Protein AF-A0A9X9A2H4-F1 (afdb_monomer)

InterPro domains:
  IPR012338 Beta-lactamase/transpeptidase-like [G3DSA:3.40.710.10] (5-68)
  IPR012338 Beta-lactamase/transpeptidase-like [SSF56601] (3-67)

Mean predicted aligned error: 3.72 Å

Foldseek 3Di:
DQAVVVVVVVVVVCVVPVDAAKDWDDDVPRTSDIDGDFAPDPVVRHGDDNPDDDDPVVVCVVVVVVVD

pLDDT: mean 94.53, std 5.25, range [63.5, 98.12]

Structure (mmCIF, N/CA/C/O backbone):
data_AF-A0A9X9A2H4-F1
#
_entry.id   AF-A0A9X9A2H4-F1
#
loop_
_atom_site.group_PDB
_atom_site.id
_atom_site.type_symbol
_atom_site.label_atom_id
_atom_site.label_alt_id
_atom_site.label_comp_id
_atom_site.label_asym_id
_atom_site.label_entity_id
_atom_site.label_seq_id
_atom_site.pdbx_PDB_ins_code
_atom_site.Cartn_x
_atom_site.Cartn_y
_atom_site.Cartn_z
_atom_site.occupancy
_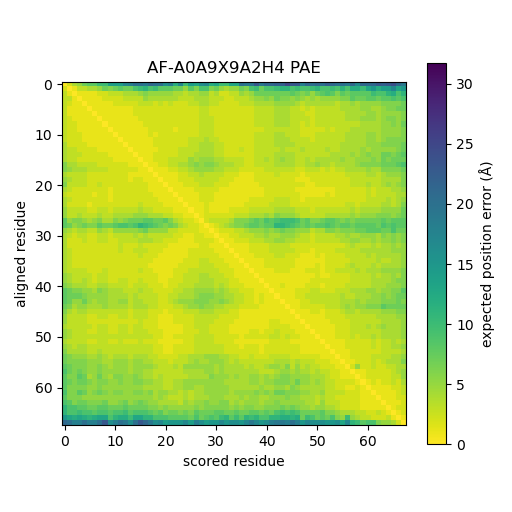atom_site.B_iso_or_equiv
_atom_site.auth_seq_id
_atom_site.auth_comp_id
_atom_site.auth_asym_id
_atom_site.auth_atom_id
_atom_site.pdbx_PDB_model_num
ATOM 1 N N . LYS A 1 1 ? -9.688 -13.890 13.131 1.00 63.50 1 LYS A N 1
ATOM 2 C CA . LYS A 1 1 ? -10.976 -13.631 12.434 1.00 63.50 1 LYS A CA 1
ATOM 3 C C . LYS A 1 1 ? -10.871 -12.368 11.586 1.00 63.50 1 LYS A C 1
ATOM 5 O O . LYS A 1 1 ? -10.556 -12.510 10.420 1.00 63.50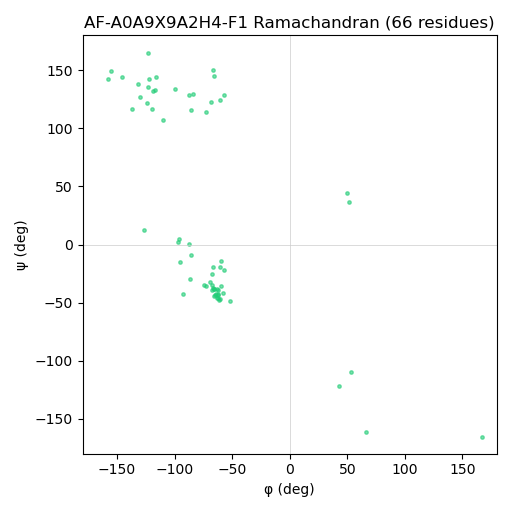 1 LYS A O 1
ATOM 10 N N . THR A 1 2 ? -10.987 -11.156 12.142 1.00 86.06 2 THR A N 1
ATOM 11 C CA . THR A 1 2 ? -10.953 -9.915 11.330 1.00 86.06 2 THR A CA 1
ATOM 12 C C . THR A 1 2 ? -9.622 -9.692 10.600 1.00 86.06 2 THR A C 1
ATOM 14 O O . THR A 1 2 ? -9.614 -9.280 9.448 1.00 86.06 2 THR A O 1
ATOM 17 N N . LYS A 1 3 ? -8.486 -10.014 11.235 1.00 89.75 3 LYS A N 1
ATOM 18 C CA . LYS A 1 3 ? -7.158 -9.898 10.610 1.00 89.75 3 LYS A CA 1
ATOM 19 C C . LYS A 1 3 ? -7.004 -10.801 9.377 1.00 89.75 3 LYS A C 1
ATOM 21 O O . LYS A 1 3 ? -6.485 -10.354 8.363 1.00 89.75 3 LYS A O 1
ATOM 26 N N . ASP A 1 4 ? -7.475 -12.044 9.465 1.00 92.62 4 ASP A N 1
ATOM 27 C CA . ASP A 1 4 ? -7.389 -13.037 8.385 1.00 92.62 4 ASP A CA 1
ATOM 28 C C . ASP A 1 4 ? -8.253 -12.647 7.177 1.00 92.62 4 ASP A C 1
ATOM 30 O O . ASP A 1 4 ? -7.857 -12.836 6.029 1.00 92.62 4 ASP 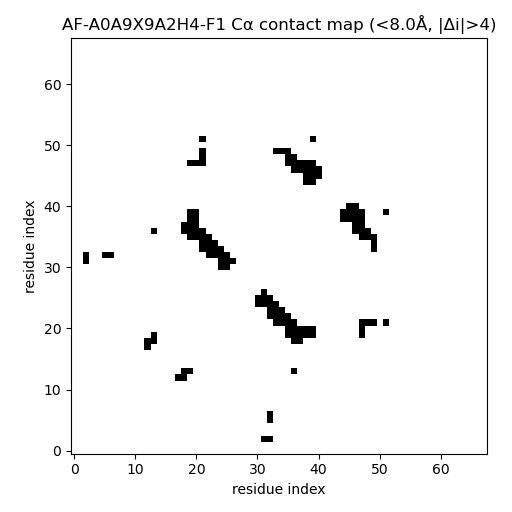A O 1
ATOM 34 N N . GLU A 1 5 ? -9.426 -12.062 7.431 1.00 95.31 5 GLU A N 1
ATOM 35 C CA . GLU A 1 5 ? -10.305 -11.531 6.384 1.00 95.31 5 GLU A CA 1
ATOM 36 C 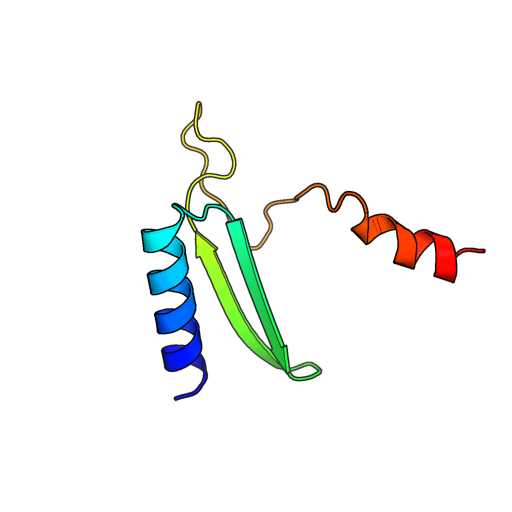C . GLU A 1 5 ? -9.659 -10.347 5.656 1.00 95.31 5 GLU A C 1
ATOM 38 O O . GLU A 1 5 ? -9.664 -10.311 4.424 1.00 95.31 5 GLU A O 1
ATOM 43 N N . ILE A 1 6 ? -9.046 -9.418 6.401 1.00 95.62 6 ILE A N 1
ATOM 44 C CA . ILE A 1 6 ? -8.305 -8.287 5.824 1.00 95.62 6 ILE A CA 1
ATOM 45 C C . ILE A 1 6 ? -7.124 -8.793 4.992 1.00 95.62 6 ILE A C 1
ATOM 47 O O . ILE A 1 6 ? -6.958 -8.357 3.855 1.00 95.62 6 ILE A O 1
ATOM 51 N N . ASP A 1 7 ? -6.342 -9.742 5.513 1.00 95.69 7 ASP A N 1
ATOM 52 C CA . ASP A 1 7 ? -5.205 -10.319 4.790 1.00 95.69 7 ASP A CA 1
ATOM 53 C C . ASP A 1 7 ? -5.631 -10.952 3.461 1.00 95.69 7 ASP A C 1
ATOM 55 O O . ASP A 1 7 ? -4.990 -10.739 2.430 1.00 95.69 7 ASP A O 1
ATOM 59 N N . LYS A 1 8 ? -6.757 -11.674 3.461 1.00 96.38 8 LYS A N 1
ATOM 60 C CA . LYS A 1 8 ? -7.317 -12.267 2.246 1.00 96.38 8 LYS A CA 1
ATOM 61 C C . LYS A 1 8 ? -7.692 -11.197 1.222 1.00 96.38 8 LYS A C 1
ATOM 63 O O . LYS A 1 8 ? -7.300 -11.317 0.066 1.00 96.38 8 LYS A O 1
ATOM 68 N N . ILE A 1 9 ? -8.400 -10.143 1.632 1.00 95.94 9 ILE A N 1
ATOM 69 C CA . ILE A 1 9 ? -8.784 -9.039 0.734 1.00 95.94 9 ILE A CA 1
ATOM 70 C C . ILE A 1 9 ? -7.541 -8.364 0.149 1.00 95.94 9 ILE A C 1
ATOM 72 O O . ILE A 1 9 ? -7.463 -8.147 -1.060 1.00 95.94 9 ILE A O 1
ATOM 76 N N . VAL A 1 10 ? -6.554 -8.063 0.994 1.00 96.38 10 VAL A N 1
ATOM 77 C CA . VAL A 1 10 ? -5.320 -7.396 0.574 1.00 96.38 10 VAL A CA 1
ATOM 78 C C . VAL A 1 10 ? -4.546 -8.256 -0.427 1.00 96.38 10 VAL A C 1
ATOM 80 O O . VAL A 1 10 ? -4.111 -7.735 -1.451 1.00 96.38 10 VAL A O 1
ATOM 83 N N . LYS A 1 11 ? -4.435 -9.570 -0.202 1.00 95.69 11 LYS A N 1
ATOM 84 C CA . LYS A 1 11 ? -3.781 -10.497 -1.143 1.00 95.69 11 LYS A CA 1
ATOM 85 C C . LYS A 1 11 ? -4.522 -10.633 -2.471 1.00 95.69 11 LYS A C 1
ATOM 87 O O . LYS A 1 11 ? -3.878 -10.724 -3.514 1.00 95.69 11 LYS A O 1
ATOM 92 N N . GLU A 1 12 ? -5.853 -10.644 -2.456 1.00 96.62 12 GLU A N 1
ATOM 93 C CA . GLU A 1 12 ? -6.649 -10.668 -3.690 1.00 96.62 12 GLU A CA 1
ATOM 94 C C . GLU A 1 12 ? -6.441 -9.385 -4.507 1.00 96.62 12 GLU A C 1
ATOM 96 O O . GLU A 1 12 ? -6.226 -9.449 -5.717 1.00 96.62 12 GLU A O 1
ATOM 101 N N . ILE A 1 13 ? -6.419 -8.220 -3.849 1.00 95.56 13 ILE A N 1
ATOM 102 C CA . ILE A 1 13 ? -6.099 -6.944 -4.505 1.00 95.56 13 ILE A CA 1
ATOM 103 C C . ILE A 1 13 ? -4.667 -6.966 -5.036 1.00 95.56 13 ILE A C 1
ATOM 105 O O . ILE A 1 13 ? -4.451 -6.623 -6.196 1.00 95.56 13 ILE A O 1
ATOM 109 N N . GLN A 1 14 ? -3.706 -7.420 -4.228 1.00 95.31 14 GLN A N 1
ATOM 110 C CA . GLN A 1 14 ? -2.305 -7.513 -4.625 1.00 95.31 14 GLN A CA 1
ATOM 111 C C . GLN A 1 14 ? -2.138 -8.270 -5.938 1.00 95.31 14 GLN A C 1
ATOM 113 O O . GLN A 1 14 ? -1.485 -7.759 -6.838 1.00 95.31 14 GLN A O 1
ATOM 118 N N . LYS A 1 15 ? -2.768 -9.440 -6.069 1.00 95.56 15 LYS A N 1
ATOM 119 C CA . LYS A 1 15 ? -2.711 -10.242 -7.298 1.00 95.56 15 LYS A CA 1
ATOM 120 C C . LYS A 1 15 ? -3.449 -9.605 -8.472 1.00 95.56 15 LYS A C 1
ATOM 122 O O . LYS A 1 15 ? -3.076 -9.829 -9.614 1.00 95.56 15 LYS A O 1
ATOM 127 N N . LYS A 1 16 ? -4.533 -8.871 -8.212 1.00 97.31 16 LYS A N 1
ATOM 128 C CA . LYS A 1 16 ? -5.382 -8.305 -9.268 1.00 97.31 16 LYS A CA 1
ATOM 129 C C . LYS A 1 16 ? -4.746 -7.101 -9.962 1.00 97.31 16 LYS A C 1
ATOM 131 O O . LYS A 1 16 ? -5.011 -6.891 -11.142 1.00 97.31 16 LYS A O 1
ATOM 136 N N . ILE A 1 17 ? -3.998 -6.283 -9.223 1.00 96.62 17 ILE A N 1
ATOM 137 C CA . ILE A 1 17 ? -3.454 -5.009 -9.726 1.00 96.62 17 ILE A CA 1
ATOM 138 C C . ILE A 1 17 ? -1.938 -4.883 -9.546 1.00 96.62 17 ILE A C 1
ATOM 140 O O . ILE A 1 17 ? -1.417 -3.776 -9.644 1.00 96.62 17 ILE A O 1
ATOM 144 N N . ASP A 1 18 ? -1.256 -5.980 -9.208 1.00 94.62 18 ASP A N 1
ATOM 145 C CA . ASP A 1 18 ? 0.173 -6.005 -8.874 1.00 94.62 18 ASP A CA 1
ATOM 146 C C . ASP A 1 18 ? 0.552 -4.933 -7.844 1.00 94.62 18 ASP A C 1
ATOM 148 O O . ASP A 1 18 ? 1.539 -4.205 -7.972 1.00 94.62 18 ASP A O 1
ATOM 152 N N . PHE A 1 19 ? -0.283 -4.803 -6.807 1.00 95.62 19 PHE A N 1
ATOM 153 C CA . PHE A 1 19 ? -0.095 -3.767 -5.800 1.00 95.62 19 PHE A CA 1
ATOM 154 C C . PHE A 1 19 ? 1.262 -3.933 -5.105 1.00 95.62 19 PHE A C 1
ATOM 156 O O . PHE A 1 19 ? 1.548 -4.965 -4.491 1.00 95.62 19 PHE A O 1
ATOM 163 N N . SER A 1 20 ? 2.062 -2.870 -5.145 1.00 96.12 20 SER A N 1
ATOM 164 C CA . SER A 1 20 ? 3.309 -2.737 -4.400 1.00 96.12 20 SER A CA 1
ATOM 165 C C . SER A 1 20 ? 3.197 -1.537 -3.467 1.00 96.12 20 SER A C 1
ATOM 167 O O . SER A 1 20 ? 3.028 -0.404 -3.918 1.00 96.12 20 SER A O 1
ATOM 169 N N . GLY A 1 21 ? 3.260 -1.775 -2.162 1.00 96.56 21 GLY A N 1
ATOM 170 C CA . GLY A 1 21 ? 3.098 -0.732 -1.159 1.00 96.56 21 GLY A CA 1
ATOM 171 C C . GLY A 1 21 ? 2.889 -1.287 0.242 1.00 96.56 21 GLY A C 1
ATOM 172 O O . GLY A 1 21 ? 3.130 -2.462 0.516 1.00 96.56 21 GLY A O 1
ATOM 173 N N . VAL A 1 22 ? 2.438 -0.419 1.142 1.00 97.62 22 VAL A N 1
ATOM 174 C CA . VAL A 1 22 ? 2.235 -0.735 2.560 1.00 97.62 22 VAL A CA 1
ATOM 175 C C . VAL A 1 22 ? 0.790 -0.444 2.937 1.00 97.62 22 VAL A C 1
ATOM 177 O O . VAL A 1 22 ? 0.247 0.598 2.567 1.00 97.62 22 VAL A O 1
ATOM 180 N N . VAL A 1 23 ? 0.166 -1.356 3.681 1.00 96.88 23 VAL A N 1
ATOM 181 C CA . VAL A 1 23 ? -1.203 -1.203 4.190 1.00 96.88 23 VAL A CA 1
ATOM 182 C C . VAL A 1 23 ? -1.164 -1.235 5.710 1.00 96.88 23 VAL A C 1
ATOM 184 O O . VAL A 1 23 ? -0.556 -2.129 6.292 1.00 96.88 23 VAL A O 1
ATOM 187 N N . LEU A 1 24 ? -1.842 -0.279 6.345 1.00 95.75 24 LEU A N 1
ATOM 188 C CA . LEU A 1 24 ? -1.989 -0.175 7.794 1.00 95.75 24 LEU A CA 1
ATOM 189 C C . LEU A 1 24 ? -3.469 0.006 8.138 1.00 95.75 24 LEU A C 1
ATOM 191 O O . LEU A 1 24 ? -4.118 0.923 7.638 1.00 95.75 24 LEU A O 1
ATOM 195 N N . VAL A 1 25 ? -3.987 -0.838 9.025 1.00 95.62 25 VAL A N 1
ATOM 196 C CA . VAL A 1 25 ? -5.353 -0.761 9.545 1.00 95.62 25 VAL A CA 1
ATOM 197 C C . VAL A 1 25 ? -5.287 -0.673 11.061 1.00 95.62 25 VAL A C 1
ATOM 199 O O . VAL A 1 25 ? -4.756 -1.560 11.736 1.00 95.62 25 VAL A O 1
ATOM 202 N N . LYS A 1 26 ? -5.855 0.404 11.600 1.00 94.75 26 LYS A N 1
ATOM 203 C CA . LYS A 1 26 ? -5.981 0.636 13.038 1.00 94.75 26 LYS A CA 1
ATOM 204 C C . LYS A 1 26 ? -7.444 0.816 13.405 1.00 94.75 26 LYS A C 1
ATOM 206 O O . LYS A 1 26 ? -8.198 1.442 12.662 1.00 94.75 26 LYS A O 1
ATOM 211 N N . LYS A 1 27 ? -7.826 0.285 14.561 1.00 94.06 27 LYS A N 1
ATOM 212 C CA . LYS A 1 27 ? -9.101 0.586 15.207 1.00 94.06 27 LYS A CA 1
ATOM 213 C C . LYS A 1 27 ? -8.776 1.403 16.444 1.00 94.06 27 LYS A C 1
ATOM 215 O O . LYS A 1 27 ? -8.214 0.878 17.396 1.00 94.06 27 LYS A O 1
ATOM 220 N N . GLU A 1 28 ? -9.075 2.696 16.387 1.00 92.88 28 GLU A N 1
ATOM 221 C CA . GLU A 1 28 ? -8.624 3.667 17.388 1.00 92.88 28 GLU A CA 1
ATOM 222 C C . GLU A 1 28 ? -7.098 3.606 17.590 1.00 92.88 28 GLU A C 1
ATOM 224 O O . GLU A 1 28 ? -6.343 4.002 16.699 1.00 92.88 28 GLU A O 1
ATOM 229 N N . LYS A 1 29 ? -6.640 3.106 18.745 1.00 92.06 29 LYS A N 1
ATOM 230 C CA . LYS A 1 29 ? -5.219 2.956 19.088 1.00 92.06 29 LYS A CA 1
ATOM 231 C C . LYS A 1 29 ? -4.671 1.562 18.784 1.00 92.06 29 LYS A C 1
ATOM 233 O O . LYS A 1 29 ? -3.452 1.407 18.717 1.00 92.06 29 LYS A O 1
ATOM 238 N N . ASP A 1 30 ? -5.538 0.580 18.558 1.00 94.06 30 ASP A N 1
ATOM 239 C CA . ASP A 1 30 ? -5.134 -0.806 18.365 1.00 94.06 30 ASP A CA 1
ATOM 240 C C . ASP A 1 30 ? -4.730 -1.071 16.915 1.00 94.06 30 ASP A C 1
ATOM 242 O O . ASP A 1 30 ? -5.454 -0.762 15.960 1.00 94.06 30 ASP A O 1
ATOM 246 N N . LEU A 1 31 ? -3.557 -1.681 16.752 1.00 93.88 31 LEU A N 1
ATOM 247 C CA . LEU A 1 31 ? -3.092 -2.190 15.471 1.00 93.88 31 LEU A CA 1
ATOM 248 C C . LEU A 1 31 ? -3.881 -3.452 15.111 1.00 93.88 31 LEU A C 1
ATOM 250 O O . LEU A 1 31 ? -3.748 -4.486 15.761 1.00 93.88 31 LEU A O 1
ATOM 254 N N . VAL A 1 32 ? -4.684 -3.373 14.051 1.00 95.69 32 VAL A N 1
ATOM 255 C CA . VAL A 1 32 ? -5.511 -4.497 13.589 1.00 95.69 32 VAL A CA 1
ATOM 256 C C . VAL A 1 32 ? -4.774 -5.307 12.525 1.00 95.69 32 VAL A C 1
ATOM 258 O O . VAL A 1 32 ? -4.802 -6.539 12.545 1.00 95.69 32 VAL A O 1
ATOM 261 N N . TYR A 1 33 ? -4.110 -4.623 11.593 1.00 96.44 33 TYR A N 1
ATOM 262 C CA . TYR A 1 33 ? -3.378 -5.245 10.496 1.00 96.44 33 TYR A CA 1
ATOM 263 C C . TYR A 1 33 ? -2.315 -4.293 9.953 1.00 96.44 33 TYR A C 1
ATOM 265 O O . TYR A 1 33 ? -2.556 -3.095 9.822 1.00 96.44 33 TYR A O 1
ATOM 273 N N . GLU A 1 34 ? -1.162 -4.837 9.592 1.00 96.75 34 GLU A N 1
ATOM 274 C CA . GLU A 1 34 ? -0.156 -4.145 8.799 1.00 96.75 34 GLU A CA 1
ATOM 275 C C . GLU A 1 34 ? 0.543 -5.146 7.886 1.00 96.75 34 GLU A C 1
ATOM 277 O O . GLU A 1 34 ? 0.731 -6.308 8.259 1.00 96.75 34 GLU A O 1
ATOM 282 N N . THR A 1 35 ? 0.900 -4.712 6.683 1.00 97.00 35 THR A N 1
ATOM 283 C CA . THR A 1 35 ? 1.669 -5.527 5.744 1.00 97.00 35 THR A CA 1
ATOM 284 C C . THR A 1 35 ? 2.440 -4.642 4.776 1.00 97.00 35 THR A C 1
ATOM 286 O O . THR A 1 35 ? 1.994 -3.543 4.435 1.00 97.00 35 THR A O 1
ATOM 289 N N . ALA A 1 36 ? 3.588 -5.135 4.322 1.00 97.69 36 ALA A N 1
ATOM 290 C CA . ALA A 1 36 ? 4.371 -4.549 3.247 1.00 97.69 36 ALA A CA 1
ATOM 291 C C . ALA A 1 36 ? 4.438 -5.550 2.092 1.00 97.69 36 ALA A C 1
ATOM 293 O O . ALA A 1 36 ? 4.689 -6.737 2.304 1.00 97.69 36 ALA A O 1
ATOM 294 N N . LEU A 1 37 ? 4.186 -5.071 0.878 1.00 96.94 37 LEU A N 1
ATOM 295 C CA . LEU A 1 37 ? 4.026 -5.890 -0.317 1.00 96.94 37 LEU A CA 1
ATOM 296 C C . LEU A 1 37 ? 4.867 -5.313 -1.453 1.00 96.94 37 LEU A C 1
ATOM 298 O O . LEU A 1 37 ? 4.891 -4.100 -1.658 1.00 96.94 37 LEU A O 1
ATOM 302 N N . GLY A 1 38 ? 5.526 -6.188 -2.210 1.00 96.00 38 GLY A N 1
ATOM 303 C CA . GLY A 1 38 ? 6.304 -5.809 -3.388 1.00 96.00 38 GLY A CA 1
ATOM 304 C C . GLY A 1 38 ? 7.538 -4.949 -3.088 1.00 96.00 38 GLY A C 1
ATOM 305 O O . GLY A 1 38 ? 8.046 -4.903 -1.965 1.00 96.00 38 GLY A O 1
ATOM 306 N N . TYR A 1 39 ? 8.024 -4.273 -4.127 1.00 97.12 39 TYR A N 1
ATOM 307 C CA . TYR A 1 39 ? 9.240 -3.468 -4.107 1.00 97.12 39 TYR A CA 1
ATOM 308 C C . TYR A 1 39 ? 8.955 -1.968 -3.944 1.00 97.12 39 TYR A C 1
ATOM 310 O O . TYR A 1 39 ? 8.127 -1.398 -4.658 1.00 97.12 39 TYR A O 1
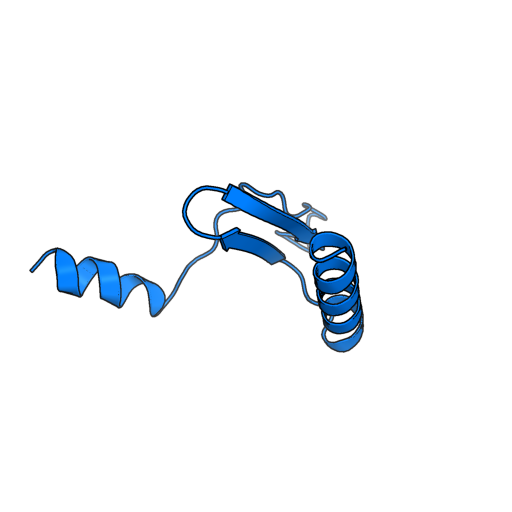ATOM 318 N N . ALA A 1 40 ? 9.695 -1.319 -3.043 1.00 97.12 40 ALA A N 1
ATOM 319 C CA . ALA A 1 40 ? 9.815 0.135 -2.949 1.00 97.12 40 ALA A CA 1
ATOM 320 C C . ALA A 1 40 ? 10.561 0.707 -4.164 1.00 97.12 40 ALA A C 1
ATOM 322 O O . ALA A 1 40 ? 10.244 1.793 -4.643 1.00 97.12 40 ALA A O 1
ATOM 323 N N . ASN A 1 41 ? 11.540 -0.047 -4.672 1.00 96.56 41 ASN A N 1
ATOM 324 C CA . ASN A 1 41 ? 12.215 0.225 -5.932 1.00 96.56 41 ASN A CA 1
ATOM 325 C C . ASN A 1 41 ? 12.389 -1.085 -6.707 1.00 96.56 41 ASN A C 1
ATOM 327 O O . ASN A 1 41 ? 13.082 -1.991 -6.249 1.00 96.56 41 ASN A O 1
ATOM 331 N N . GLN A 1 42 ? 11.759 -1.167 -7.879 1.00 93.19 42 GLN A N 1
ATOM 332 C CA . GLN A 1 42 ? 11.803 -2.354 -8.730 1.00 93.19 42 GLN A CA 1
ATOM 333 C C . GLN A 1 42 ? 13.159 -2.548 -9.423 1.00 93.19 42 GLN A C 1
ATOM 335 O O . GLN A 1 42 ? 13.574 -3.692 -9.564 1.00 93.19 42 GLN A O 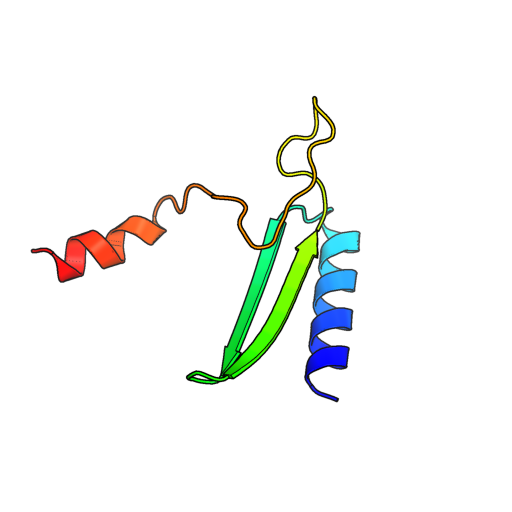1
ATOM 340 N N . SER A 1 43 ? 13.860 -1.477 -9.829 1.00 96.69 43 SER A N 1
ATOM 341 C CA . SER A 1 43 ? 15.136 -1.612 -10.559 1.00 96.69 43 SER A CA 1
ATOM 342 C C . SER A 1 43 ? 16.220 -2.236 -9.684 1.00 96.69 43 SER A C 1
ATOM 344 O O . SER A 1 43 ? 16.978 -3.083 -10.139 1.00 96.69 43 SER A O 1
ATOM 346 N N . GLU A 1 44 ? 16.229 -1.851 -8.407 1.00 97.06 44 GLU A N 1
ATOM 347 C CA . GLU A 1 44 ? 17.207 -2.299 -7.414 1.00 97.06 44 GLU A CA 1
ATOM 348 C C . GLU A 1 44 ? 16.698 -3.474 -6.563 1.00 97.06 44 GLU A C 1
ATOM 350 O O . GLU A 1 44 ? 17.353 -3.865 -5.598 1.00 97.06 44 GLU A O 1
ATOM 355 N N . CYS A 1 45 ? 15.508 -4.012 -6.862 1.00 95.75 45 CYS A N 1
ATOM 356 C CA . CYS A 1 45 ? 14.861 -5.072 -6.079 1.00 95.75 45 CYS A CA 1
ATOM 357 C C . CYS A 1 45 ? 14.772 -4.757 -4.569 1.00 95.75 45 CYS A C 1
ATOM 359 O O . CYS A 1 45 ? 14.893 -5.646 -3.720 1.00 95.75 45 CYS A O 1
ATOM 361 N N . ILE A 1 46 ? 14.542 -3.490 -4.208 1.00 97.44 46 ILE A N 1
ATOM 362 C CA . ILE A 1 46 ? 14.426 -3.060 -2.808 1.00 97.44 46 ILE A CA 1
ATOM 363 C C . ILE A 1 46 ? 12.988 -3.267 -2.349 1.00 97.44 46 ILE A C 1
ATOM 365 O O . ILE A 1 46 ? 12.078 -2.618 -2.862 1.00 97.44 46 ILE A O 1
ATOM 369 N N . ASN A 1 47 ? 12.774 -4.158 -1.382 1.00 97.88 47 ASN A N 1
ATOM 370 C CA . ASN A 1 47 ? 11.447 -4.467 -0.844 1.00 97.88 47 ASN A CA 1
ATOM 371 C C . ASN A 1 47 ? 10.829 -3.281 -0.092 1.00 97.88 47 ASN A C 1
ATOM 373 O O . ASN A 1 47 ? 11.527 -2.489 0.543 1.00 97.88 47 ASN A O 1
ATOM 377 N N . ASN A 1 48 ? 9.499 -3.198 -0.107 1.00 98.12 48 ASN A N 1
ATOM 378 C CA . ASN A 1 48 ? 8.786 -2.363 0.851 1.00 98.12 48 ASN A CA 1
ATOM 379 C C . ASN A 1 48 ? 8.967 -2.902 2.276 1.00 98.12 48 ASN A C 1
ATOM 381 O O . ASN A 1 48 ? 8.980 -4.110 2.510 1.00 98.12 48 ASN A O 1
ATOM 385 N N . THR A 1 49 ? 9.045 -1.995 3.243 1.00 98.06 49 THR A N 1
ATOM 386 C CA . THR A 1 49 ? 8.940 -2.287 4.674 1.00 98.06 49 THR A CA 1
ATOM 387 C C . THR A 1 49 ? 7.803 -1.456 5.252 1.00 98.06 49 THR A C 1
ATOM 389 O O . THR A 1 49 ? 7.366 -0.486 4.635 1.00 98.06 49 THR A O 1
ATOM 392 N N . ILE A 1 50 ? 7.332 -1.778 6.459 1.00 97.75 50 ILE A N 1
ATOM 393 C CA . ILE A 1 50 ? 6.302 -0.972 7.141 1.00 97.75 50 ILE A CA 1
ATOM 394 C C . ILE A 1 50 ? 6.749 0.496 7.324 1.00 97.75 50 ILE A C 1
ATOM 396 O O . ILE A 1 50 ? 5.919 1.392 7.453 1.00 97.75 50 ILE A O 1
ATOM 400 N N . GLN A 1 51 ? 8.059 0.760 7.288 1.00 97.31 51 GLN A N 1
ATOM 401 C CA . GLN A 1 51 ? 8.655 2.087 7.435 1.00 97.31 51 GLN A CA 1
ATOM 402 C C . GLN A 1 51 ? 8.998 2.770 6.097 1.00 97.31 51 GLN A C 1
ATOM 404 O O . GLN A 1 51 ? 9.551 3.874 6.116 1.00 97.31 51 GLN A O 1
ATOM 409 N N . THR A 1 52 ? 8.699 2.163 4.940 1.00 97.75 52 THR A N 1
ATOM 410 C CA . THR A 1 52 ? 8.933 2.810 3.640 1.00 97.75 52 THR A CA 1
ATOM 411 C C . THR A 1 52 ? 8.191 4.149 3.577 1.00 97.75 52 THR A C 1
ATOM 413 O O . THR A 1 52 ? 6.996 4.234 3.857 1.00 97.75 52 THR A O 1
ATOM 416 N N . ARG A 1 53 ? 8.905 5.221 3.207 1.00 96.44 53 ARG A N 1
ATOM 417 C CA . ARG A 1 53 ? 8.325 6.563 3.063 1.00 96.44 53 ARG A CA 1
ATOM 418 C C . ARG A 1 53 ? 7.760 6.743 1.661 1.00 96.44 53 ARG A C 1
ATOM 420 O O . ARG A 1 53 ? 8.476 6.559 0.682 1.00 96.44 53 ARG A O 1
ATOM 427 N N . PHE A 1 54 ? 6.510 7.182 1.586 1.00 95.62 54 PHE A N 1
ATOM 428 C CA . PHE A 1 54 ? 5.820 7.477 0.334 1.00 95.62 54 PHE A CA 1
ATOM 429 C C . PHE A 1 54 ? 5.483 8.965 0.254 1.00 95.62 54 PHE A C 1
ATOM 431 O O . PHE A 1 54 ? 5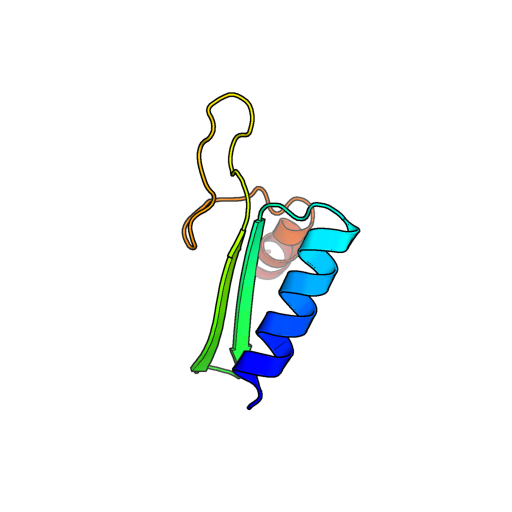.141 9.595 1.257 1.00 95.62 54 PHE A O 1
ATOM 438 N N . GLY A 1 55 ? 5.549 9.532 -0.951 1.00 95.00 55 GLY A N 1
ATOM 439 C CA . GLY A 1 55 ? 4.978 10.850 -1.205 1.00 95.00 55 GLY A CA 1
ATOM 440 C C . GLY A 1 55 ? 3.454 10.775 -1.121 1.00 95.00 55 GLY A C 1
ATOM 441 O O . GLY A 1 55 ? 2.836 10.011 -1.853 1.00 95.00 55 GLY A O 1
ATOM 442 N N . ILE A 1 56 ? 2.836 11.571 -0.247 1.00 94.56 56 ILE A N 1
ATOM 443 C CA . ILE A 1 56 ? 1.378 11.527 -0.019 1.00 94.56 56 ILE A CA 1
ATOM 444 C C . ILE A 1 56 ? 0.569 12.425 -0.970 1.00 94.56 56 ILE A C 1
ATOM 446 O O . ILE A 1 56 ? -0.654 12.486 -0.860 1.00 94.56 56 ILE A O 1
ATOM 450 N N . ALA A 1 57 ? 1.233 13.131 -1.897 1.00 94.06 57 ALA A N 1
ATOM 451 C CA . ALA A 1 57 ? 0.631 14.057 -2.862 1.00 94.06 57 ALA A CA 1
ATOM 452 C C . ALA A 1 57 ? -0.445 14.952 -2.211 1.00 94.06 57 ALA A C 1
ATOM 454 O O . ALA A 1 57 ? -0.168 15.640 -1.232 1.00 94.06 57 ALA A O 1
ATOM 455 N N . SER A 1 58 ? -1.689 14.915 -2.702 1.00 95.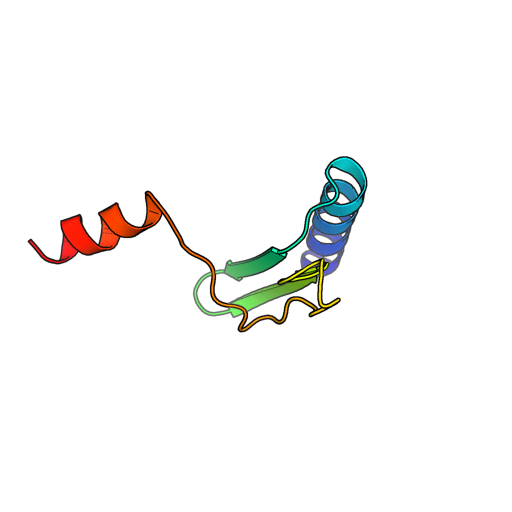44 58 SER A N 1
ATOM 456 C CA . SER A 1 58 ? -2.806 15.706 -2.164 1.00 95.44 58 SER A CA 1
ATOM 457 C C . SER A 1 58 ? -3.136 15.429 -0.686 1.00 95.44 58 SER A C 1
ATOM 459 O O . SER A 1 58 ? -3.853 16.225 -0.079 1.00 95.44 58 SER A O 1
ATOM 461 N N . GLY A 1 59 ? -2.624 14.349 -0.092 1.00 90.06 59 GLY A N 1
ATOM 462 C CA . GLY A 1 59 ? -2.727 14.082 1.343 1.00 90.06 59 GLY A CA 1
ATOM 463 C C . GLY A 1 59 ? -2.067 15.155 2.217 1.00 90.06 59 GLY A C 1
ATOM 464 O O . GLY A 1 59 ? -2.430 15.289 3.382 1.00 90.06 59 GLY A O 1
ATOM 465 N N . CYS A 1 60 ? -1.164 15.981 1.669 1.00 92.75 60 CYS A N 1
ATOM 466 C CA . CYS A 1 60 ? -0.564 17.099 2.404 1.00 92.75 60 CYS A CA 1
ATOM 467 C C . CYS A 1 60 ? -1.563 18.219 2.762 1.00 92.75 60 CYS A C 1
ATOM 469 O O . CYS A 1 60 ? -1.307 18.979 3.693 1.00 92.75 60 CYS A O 1
ATOM 471 N N . LYS A 1 61 ? -2.717 18.305 2.079 1.00 94.50 61 LYS A N 1
ATOM 472 C CA . LYS A 1 61 ? -3.707 19.381 2.275 1.00 94.50 61 LYS A CA 1
ATOM 473 C C . LYS A 1 61 ? -4.251 19.460 3.701 1.00 94.50 61 LYS A C 1
ATOM 475 O O . LYS A 1 61 ? -4.494 20.557 4.186 1.00 94.50 61 LYS A O 1
ATOM 480 N N . ILE A 1 62 ? -4.421 18.320 4.373 1.00 94.94 62 ILE A N 1
ATOM 481 C CA . ILE A 1 62 ? -4.895 18.284 5.765 1.00 94.94 62 ILE A CA 1
ATOM 482 C C . ILE A 1 62 ? -3.895 18.999 6.682 1.00 94.94 62 ILE A C 1
ATOM 484 O O . ILE A 1 62 ? -4.299 19.759 7.554 1.00 94.94 62 ILE A O 1
ATOM 488 N N . PHE A 1 63 ? -2.592 18.823 6.446 1.00 94.00 63 PHE A N 1
ATOM 489 C CA . PHE A 1 63 ? -1.558 19.497 7.231 1.00 94.00 63 PHE A CA 1
ATOM 490 C C . PHE A 1 63 ? -1.562 21.010 6.997 1.00 94.00 63 PHE A C 1
ATOM 492 O O . PHE A 1 63 ? -1.431 21.766 7.953 1.00 94.00 63 PHE A O 1
ATOM 499 N N . THR A 1 64 ? -1.774 21.461 5.756 1.00 93.69 64 THR A N 1
ATOM 500 C CA . THR A 1 64 ? -1.933 22.895 5.459 1.00 93.69 64 THR A CA 1
ATOM 501 C C . THR A 1 64 ? -3.186 23.476 6.112 1.00 93.69 64 THR A C 1
ATOM 503 O O . THR A 1 64 ? -3.108 24.548 6.693 1.00 93.69 64 THR A O 1
ATOM 506 N N . ALA A 1 65 ? -4.318 22.769 6.054 1.00 95.38 65 ALA A N 1
ATOM 507 C CA . ALA A 1 65 ? -5.583 23.231 6.626 1.00 95.38 65 ALA A CA 1
ATOM 508 C C . ALA A 1 65 ? -5.579 23.306 8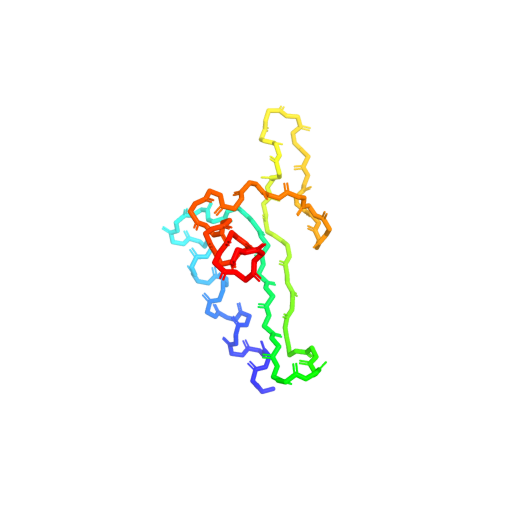.163 1.00 95.38 65 ALA A C 1
ATOM 510 O O . ALA A 1 65 ? -6.374 24.043 8.727 1.00 95.38 65 ALA A O 1
ATOM 511 N N . ILE A 1 66 ? -4.732 22.523 8.840 1.00 95.12 66 ILE A N 1
ATOM 512 C CA . ILE A 1 66 ? -4.564 22.578 10.303 1.00 95.12 66 ILE A CA 1
ATOM 513 C C . ILE A 1 66 ? -3.529 23.640 10.707 1.00 95.12 66 ILE A C 1
ATOM 515 O O . ILE A 1 66 ? -3.591 24.172 11.811 1.00 95.12 66 ILE A O 1
ATOM 519 N N . GLY A 1 67 ? -2.543 23.909 9.848 1.00 91.12 67 GLY A N 1
ATOM 520 C CA . GLY A 1 67 ? -1.436 24.821 10.143 1.00 91.12 67 GLY A CA 1
ATOM 521 C C . GLY A 1 67 ? -1.706 26.304 9.868 1.00 91.12 67 GLY A C 1
ATOM 522 O O . GLY A 1 67 ? -0.855 27.121 10.219 1.00 91.12 67 GLY A O 1
ATOM 523 N N . ILE A 1 68 ? -2.829 26.645 9.230 1.00 70.81 68 ILE A N 1
ATOM 524 C CA . ILE A 1 68 ? -3.279 28.011 8.906 1.00 70.81 68 ILE A CA 1
ATOM 525 C C . ILE A 1 68 ? -4.639 28.222 9.561 1.00 70.81 68 ILE A C 1
ATOM 527 O O . ILE A 1 68 ? -4.811 29.273 10.216 1.00 70.81 68 ILE A O 1
#

Secondary structure (DSSP, 8-state):
-HHHHHHHHHHHHHHHHT--EEEEEEETTEEEEEEEESEEETTTTEE--TT-----GGGGHHHHHHH-

Radius of gyration: 14.59 Å; Cα contacts (8 Å, |Δi|>4): 67; chains: 1; bounding box: 28×42×30 Å

Organism: Bacillus cereus (NCBI:txid1396)

Nearest PDB structures (foldseek):
  8aji-assembly3_C  TM=8.672E-01  e=4.547E-01  Lactiplantibacillus plantarum
  5zh8-assembly1_B  TM=7.976E-01  e=1.163E+00  Staphylococcus aureus
  5zh8-assembly1_A  TM=7.997E-01  e=2.601E+00  Staphylococcus aureus

Sequence (68 aa):
KTKDEIDKIVKEIQKKIDFSGVVLVKKEKDLVYETALGYANQSECINNTIQTRFGIASGCKIFTAIGI

Solvent-accessible surface area (backbone atoms only — not comparable to full-atom values): 4233 Å² total; per-residue (Å²): 108,73,49,58,54,51,52,50,52,52,52,53,48,27,73,73,68,69,51,55,45,67,50,80,43,64,58,91,90,46,81,60,45,72,49,49,32,55,46,72,37,71,94,77,67,36,64,34,42,86,80,62,86,74,88,62,68,80,63,52,52,61,59,53,69,71,75,108